Protein AF-A0A8C5SGI7-F1 (afdb_monomer_lite)

Radius of gyration: 20.6 Å; chains: 1; bounding box: 52×26×52 Å

Organism: Laticauda laticaudata (NCBI:txid8630)

Secondary structure (DSSP, 8-state):
-------TT---HHHH-----HHHHHHS-HHHHHHHHHHHHHHHHHHHHHTT--SS------------

Sequence (68 aa):
RALSFCLPGVVSFEDVAVYFPKEEWSQLDADQKALHREVMLEISRNLFSLGKNPVCAQNHTNIMGWGG

Foldseek 3Di:
DDDPCPDPPLDDLVNVQDDDDPVRVVVDDPVRVVVSVVVSVVSVVVSVVVVVDPPPDPPPPPPDDPDD

InterPro domains:
  IPR001909 Krueppel-associated box [PF01352] (11-51)
  IPR001909 Krueppel-associated box [PS50805] (11-68)
  IPR001909 Krueppel-associated box [SM00349] (11-67)
  IPR001909 Krueppel-associated box [cd07765] (11-50)
  IPR036051 Krueppel-associated box domain superfamily [SSF109640] (7-55)
  IPR050169 Krueppel C2H2-type zinc-finger [PTHR23232] (10-52)

Structure (mmCIF, N/CA/C/O backbone):
data_AF-A0A8C5SGI7-F1
#
_entry.id   AF-A0A8C5SGI7-F1
#
loop_
_atom_site.group_PDB
_atom_site.id
_atom_site.type_symbol
_atom_site.label_atom_id
_atom_site.label_alt_id
_atom_site.label_comp_id
_atom_site.label_asym_id
_atom_site.label_entity_id
_atom_site.label_seq_id
_atom_site.pdbx_PDB_ins_code
_atom_site.Cartn_x
_atom_site.Cartn_y
_atom_site.Cartn_z
_atom_site.occupancy
_atom_site.B_iso_or_equiv
_atom_site.auth_seq_id
_atom_site.auth_comp_id
_atom_site.auth_asym_id
_atom_site.auth_atom_id
_atom_site.pdbx_PDB_model_num
ATOM 1 N N . ARG A 1 1 ? 34.258 -9.619 -14.485 1.00 39.56 1 ARG A N 1
ATOM 2 C CA . ARG A 1 1 ? 33.227 -9.376 -13.446 1.00 39.56 1 ARG A CA 1
ATOM 3 C C . ARG A 1 1 ? 32.205 -8.444 -14.070 1.00 39.56 1 ARG A C 1
ATOM 5 O O . ARG A 1 1 ? 32.575 -7.322 -14.379 1.00 39.56 1 ARG A O 1
ATOM 12 N N . ALA A 1 2 ? 30.998 -8.923 -14.365 1.00 42.88 2 ALA A N 1
ATOM 13 C CA . ALA A 1 2 ? 29.942 -8.044 -14.852 1.00 42.88 2 ALA A CA 1
ATOM 14 C C . ALA A 1 2 ? 29.495 -7.169 -13.678 1.00 42.88 2 ALA A C 1
ATOM 16 O O . ALA A 1 2 ? 29.083 -7.692 -12.642 1.00 42.88 2 ALA A O 1
ATOM 17 N N . LEU A 1 3 ? 29.657 -5.856 -13.806 1.00 48.31 3 LEU A N 1
ATOM 18 C CA . LEU A 1 3 ? 29.010 -4.919 -12.903 1.00 48.31 3 LEU A CA 1
ATOM 19 C C . LEU A 1 3 ? 27.543 -4.909 -13.316 1.00 48.31 3 LEU A C 1
ATOM 21 O O . LEU A 1 3 ? 27.195 -4.388 -14.373 1.00 48.31 3 LEU A O 1
ATOM 25 N N . SER A 1 4 ? 26.705 -5.565 -12.518 1.00 53.47 4 SER A N 1
ATOM 26 C CA . SER A 1 4 ? 25.264 -5.390 -12.617 1.00 53.47 4 SER A CA 1
ATOM 27 C C . SER A 1 4 ? 24.973 -3.970 -12.141 1.00 53.47 4 SER A C 1
ATOM 29 O O . SER A 1 4 ? 24.893 -3.698 -10.947 1.00 53.47 4 SER A O 1
ATOM 31 N N . PHE A 1 5 ? 24.954 -3.038 -13.087 1.00 47.75 5 PHE A N 1
ATOM 32 C CA . PHE A 1 5 ? 24.463 -1.694 -12.859 1.00 47.75 5 PHE A CA 1
ATOM 33 C C . PHE A 1 5 ? 22.955 -1.776 -13.082 1.00 47.75 5 PHE A C 1
ATOM 35 O O . PHE A 1 5 ? 22.477 -1.648 -14.208 1.00 47.75 5 PHE A O 1
ATOM 42 N N . CYS A 1 6 ? 22.195 -2.069 -12.025 1.00 53.72 6 CYS A N 1
ATOM 43 C CA . CYS A 1 6 ? 20.787 -1.697 -12.042 1.00 53.72 6 CYS A CA 1
ATOM 44 C C . CYS A 1 6 ? 20.771 -0.175 -12.195 1.00 53.72 6 CYS A C 1
ATOM 46 O O . CYS A 1 6 ? 21.225 0.548 -11.310 1.00 53.72 6 CYS A O 1
ATOM 48 N N . LEU A 1 7 ? 20.382 0.287 -13.385 1.00 53.09 7 LEU A N 1
ATOM 49 C CA . LEU A 1 7 ? 20.336 1.700 -13.728 1.00 53.09 7 LEU 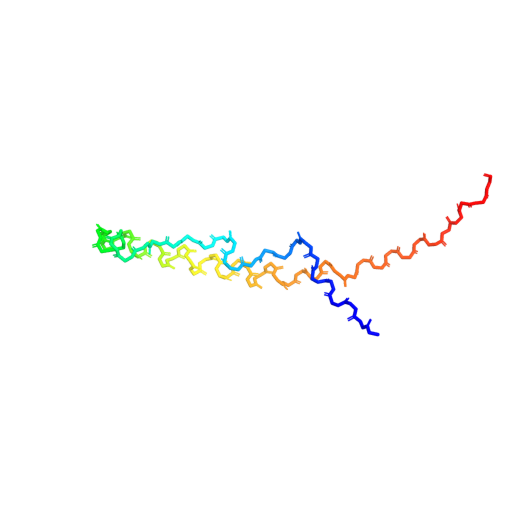A CA 1
ATOM 50 C C . LEU A 1 7 ? 19.509 2.458 -12.671 1.00 53.09 7 LEU A C 1
ATOM 52 O O . LEU A 1 7 ? 18.504 1.915 -12.206 1.00 53.09 7 LEU A O 1
ATOM 56 N N . PRO A 1 8 ? 19.874 3.706 -12.328 1.00 54.94 8 PRO A N 1
ATOM 57 C CA . PRO A 1 8 ? 19.177 4.555 -11.349 1.00 54.94 8 PRO A CA 1
ATOM 58 C C . PRO A 1 8 ? 17.764 5.012 -11.789 1.00 54.94 8 PRO A C 1
ATOM 60 O O . PRO A 1 8 ? 17.338 6.115 -11.473 1.00 54.94 8 PRO A O 1
ATOM 63 N N . GLY A 1 9 ? 17.033 4.184 -12.539 1.00 57.31 9 GLY A N 1
ATOM 64 C CA . GLY A 1 9 ? 15.704 4.475 -13.077 1.00 57.31 9 GLY A CA 1
ATOM 65 C C . GLY A 1 9 ? 14.724 3.302 -13.016 1.00 57.31 9 GLY A C 1
ATOM 66 O O . GLY A 1 9 ? 13.679 3.368 -13.658 1.00 57.31 9 GLY A O 1
ATOM 67 N N . VAL A 1 10 ? 15.038 2.225 -12.285 1.00 65.44 10 VAL A N 1
ATOM 68 C CA . VAL A 1 10 ? 14.054 1.169 -12.010 1.00 65.44 10 VAL A CA 1
ATOM 69 C C . VAL A 1 10 ? 13.214 1.585 -10.803 1.00 65.44 10 VAL A C 1
ATOM 71 O O . VAL A 1 10 ? 13.690 1.576 -9.675 1.00 65.44 10 VAL A O 1
ATOM 74 N N . VAL A 1 11 ? 11.976 2.005 -11.058 1.00 71.19 11 VAL A N 1
ATOM 75 C CA . VAL A 1 11 ? 10.998 2.288 -10.000 1.00 71.19 11 VAL A CA 1
ATOM 76 C C . VAL A 1 11 ? 10.504 0.951 -9.454 1.00 71.19 11 VAL A C 1
ATOM 78 O O . VAL A 1 11 ? 9.978 0.127 -10.209 1.00 71.19 11 VAL A O 1
ATOM 81 N N . SER A 1 12 ? 10.714 0.722 -8.163 1.00 76.62 12 SER A N 1
ATOM 82 C CA . SER A 1 12 ? 10.261 -0.469 -7.444 1.00 76.62 12 SER A CA 1
ATOM 83 C C . SER A 1 12 ? 8.887 -0.248 -6.806 1.00 76.62 12 SER A C 1
ATOM 85 O O . SER A 1 12 ? 8.383 0.875 -6.752 1.00 76.62 12 SER A O 1
ATOM 87 N N . PHE A 1 13 ? 8.249 -1.324 -6.336 1.00 77.50 13 PHE A N 1
ATOM 88 C CA . PHE A 1 13 ? 6.967 -1.210 -5.631 1.00 77.50 13 PHE A CA 1
ATOM 89 C C . PHE A 1 13 ? 7.115 -0.381 -4.360 1.00 77.50 13 PHE A C 1
ATOM 91 O O . PHE A 1 13 ? 6.261 0.444 -4.052 1.00 77.50 13 PHE A O 1
ATOM 98 N N . GLU A 1 14 ? 8.239 -0.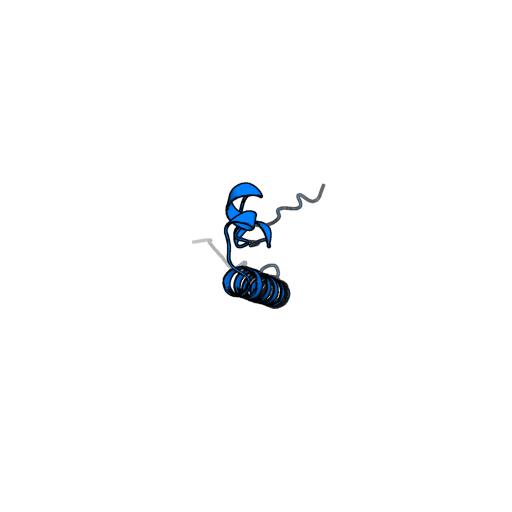541 -3.678 1.00 82.75 14 GLU A N 1
ATOM 99 C CA . GLU A 1 14 ? 8.600 0.169 -2.463 1.00 82.75 14 GLU A CA 1
ATOM 100 C C . GLU A 1 14 ? 8.709 1.688 -2.667 1.00 82.75 14 GLU A C 1
ATOM 102 O O . GLU A 1 14 ? 8.408 2.430 -1.737 1.00 82.75 14 GLU A O 1
ATOM 107 N N . ASP A 1 15 ? 9.059 2.153 -3.871 1.00 83.81 15 ASP A N 1
ATOM 108 C CA . ASP A 1 15 ? 9.217 3.585 -4.171 1.00 83.81 15 ASP A CA 1
ATOM 109 C C . ASP A 1 15 ? 7.881 4.329 -4.330 1.00 83.81 15 ASP A C 1
ATOM 111 O O . ASP A 1 15 ? 7.826 5.551 -4.197 1.00 83.81 15 ASP A O 1
ATOM 115 N N . VAL A 1 16 ? 6.801 3.609 -4.645 1.00 84.38 16 VAL A N 1
ATOM 116 C CA . VAL A 1 16 ? 5.475 4.194 -4.934 1.00 84.38 16 VAL A CA 1
ATOM 117 C C . VAL A 1 16 ? 4.384 3.727 -3.971 1.00 84.38 16 VAL A C 1
ATOM 119 O O . VAL A 1 16 ? 3.295 4.300 -3.941 1.00 84.38 16 VAL A O 1
ATOM 122 N N . ALA A 1 17 ? 4.655 2.689 -3.185 1.00 85.88 17 ALA A N 1
ATOM 123 C CA . ALA A 1 17 ? 3.743 2.159 -2.190 1.00 85.88 17 ALA A CA 1
ATOM 124 C C . ALA A 1 17 ? 3.621 3.105 -0.986 1.00 85.88 17 ALA A C 1
ATOM 126 O O . ALA A 1 17 ? 4.610 3.505 -0.375 1.00 85.88 17 ALA A O 1
ATOM 127 N N . VAL A 1 18 ? 2.382 3.416 -0.597 1.00 87.31 18 VAL A N 1
ATOM 128 C CA . VAL A 1 18 ? 2.092 4.181 0.622 1.00 87.31 18 VAL A CA 1
ATOM 129 C C . VAL A 1 18 ? 1.758 3.213 1.751 1.00 87.31 18 VAL A C 1
ATOM 131 O O . VAL A 1 18 ? 0.811 2.430 1.648 1.00 87.31 18 VAL A O 1
ATOM 134 N N . TYR A 1 19 ? 2.517 3.275 2.843 1.00 88.00 19 TYR A N 1
ATOM 135 C CA . TYR A 1 19 ? 2.318 2.422 4.012 1.00 88.00 19 TYR A CA 1
ATOM 136 C C . TYR A 1 19 ? 1.793 3.232 5.187 1.00 88.00 19 TYR A C 1
ATOM 138 O O . TYR A 1 19 ? 2.386 4.236 5.572 1.00 88.00 19 TYR A O 1
ATOM 146 N N . PHE A 1 20 ? 0.711 2.744 5.786 1.00 90.12 20 PHE A N 1
ATOM 147 C CA . PHE A 1 20 ? 0.229 3.257 7.058 1.00 90.12 20 PHE A CA 1
ATOM 148 C C . PHE A 1 20 ? 0.840 2.441 8.204 1.00 90.12 20 PHE A C 1
ATOM 150 O O . PHE A 1 20 ? 0.794 1.205 8.157 1.00 90.12 20 PHE A O 1
ATOM 157 N N . PRO A 1 21 ? 1.381 3.086 9.251 1.00 91.69 21 PRO A N 1
ATOM 158 C CA . PRO A 1 21 ? 1.722 2.400 10.489 1.00 91.69 21 PRO A CA 1
ATOM 159 C C . PRO A 1 21 ? 0.465 1.794 11.128 1.00 91.69 21 PRO A C 1
ATOM 161 O O . PRO A 1 21 ? -0.665 2.195 10.841 1.00 91.69 21 PRO A O 1
ATOM 164 N N . LYS A 1 22 ? 0.645 0.797 11.999 1.00 91.00 22 LYS A N 1
ATOM 165 C CA . LYS A 1 22 ? -0.459 -0.005 12.558 1.00 91.00 22 LYS A CA 1
ATOM 166 C C . LYS A 1 22 ? -1.500 0.857 13.279 1.00 91.00 22 LYS A C 1
ATOM 168 O O . LYS A 1 22 ? -2.699 0.590 13.182 1.00 91.00 22 LYS A O 1
ATOM 173 N N . GLU A 1 23 ? -1.037 1.882 13.979 1.00 94.75 23 GLU A N 1
ATOM 174 C CA . GLU A 1 23 ? -1.840 2.835 14.737 1.00 94.75 23 GLU A CA 1
ATOM 175 C C . GLU A 1 23 ? -2.731 3.669 13.807 1.00 94.75 23 GLU A C 1
ATOM 177 O O . GLU A 1 23 ? -3.923 3.812 14.076 1.00 94.75 23 GLU A O 1
ATOM 182 N N . GLU A 1 24 ? -2.200 4.147 12.681 1.00 94.19 24 GLU A N 1
ATOM 183 C CA . GLU A 1 24 ? -2.969 4.883 11.667 1.00 94.19 24 GLU A CA 1
ATOM 184 C C . GLU A 1 24 ? -3.903 3.951 10.893 1.00 94.19 24 GLU A C 1
ATOM 186 O O . GLU A 1 24 ? -5.083 4.251 10.725 1.00 94.19 24 GLU A O 1
ATOM 191 N N . TRP A 1 25 ? -3.429 2.760 10.516 1.00 93.81 25 TRP A N 1
ATOM 192 C CA . TRP A 1 25 ? -4.247 1.755 9.838 1.00 93.81 25 TRP A CA 1
ATOM 193 C C . TRP A 1 25 ? -5.469 1.349 10.670 1.00 93.81 25 TRP A C 1
ATOM 195 O O . TRP A 1 25 ? -6.552 1.114 10.131 1.00 93.81 25 TRP A O 1
ATOM 205 N N . SER A 1 26 ? -5.328 1.267 11.996 1.00 93.56 26 SER A N 1
ATOM 206 C CA . SER A 1 26 ? -6.443 0.945 12.893 1.00 93.56 26 SER A CA 1
ATOM 207 C C . SER A 1 26 ? -7.539 2.015 12.910 1.00 93.56 26 SER A C 1
ATOM 209 O O . SER A 1 26 ? -8.702 1.661 13.087 1.00 93.56 26 SER A O 1
ATOM 211 N N . GLN A 1 27 ? -7.182 3.275 12.650 1.00 96.00 27 GLN A N 1
ATOM 212 C CA . GLN A 1 27 ? -8.096 4.419 12.661 1.00 96.00 27 GLN A CA 1
ATOM 213 C C . GLN A 1 27 ? -8.845 4.614 11.337 1.00 96.00 27 GLN A C 1
ATOM 215 O O . GLN A 1 27 ? -9.871 5.286 11.328 1.00 96.00 27 GLN A O 1
ATOM 220 N N . LEU A 1 28 ? -8.371 4.014 10.240 1.00 94.81 28 LEU A N 1
ATOM 221 C CA . LEU A 1 28 ? -9.064 4.065 8.952 1.00 94.81 28 LEU A CA 1
ATOM 222 C C . LEU A 1 28 ? -10.410 3.340 9.015 1.00 94.81 28 LEU A C 1
ATOM 224 O O . LEU A 1 28 ? -10.512 2.235 9.571 1.00 94.81 28 LEU A O 1
ATOM 228 N N . ASP A 1 29 ? -11.418 3.913 8.369 1.00 96.44 29 ASP A N 1
ATOM 229 C CA . ASP A 1 29 ? -12.690 3.233 8.153 1.00 96.44 29 ASP A CA 1
ATOM 230 C C . ASP A 1 29 ? -12.564 2.096 7.113 1.00 96.44 29 ASP A C 1
ATOM 232 O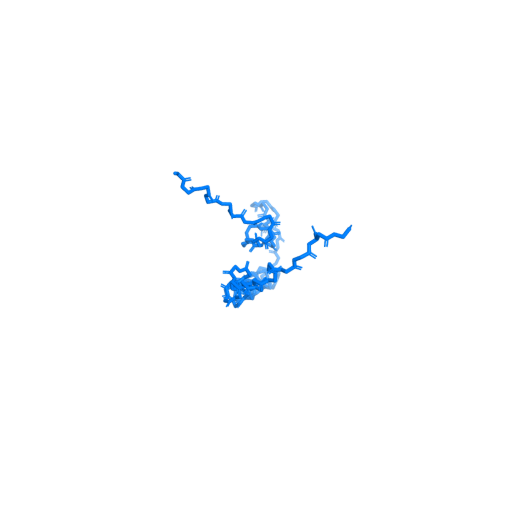 O . ASP A 1 29 ? -11.503 1.838 6.528 1.00 96.44 29 ASP A O 1
ATOM 236 N N . ALA A 1 30 ? -13.644 1.332 6.945 1.00 95.19 30 ALA A N 1
ATOM 237 C CA . ALA A 1 30 ? -13.662 0.189 6.037 1.00 95.19 30 ALA A CA 1
ATOM 238 C C . ALA A 1 30 ? -13.452 0.601 4.570 1.00 95.19 30 ALA A C 1
ATOM 240 O O . ALA A 1 30 ? -12.763 -0.113 3.837 1.00 95.19 30 ALA A O 1
ATOM 241 N N . ASP A 1 31 ? -13.984 1.756 4.172 1.00 96.44 31 ASP A N 1
ATOM 242 C CA . ASP A 1 31 ? -13.944 2.245 2.795 1.00 96.44 31 ASP A CA 1
ATOM 243 C C . ASP A 1 31 ? -12.535 2.736 2.441 1.00 96.44 31 ASP A C 1
ATOM 245 O O . ASP A 1 31 ? -12.004 2.410 1.380 1.00 96.44 31 ASP A O 1
ATOM 249 N N . GLN A 1 32 ? -11.855 3.412 3.368 1.00 95.31 32 GLN A N 1
ATOM 250 C CA . GLN A 1 32 ? -10.458 3.826 3.232 1.00 95.31 32 GLN A CA 1
ATOM 251 C C . GLN A 1 32 ? -9.505 2.629 3.152 1.00 95.31 32 GLN A C 1
ATOM 253 O O . GLN A 1 32 ? -8.570 2.625 2.348 1.00 95.31 32 GLN A O 1
ATOM 258 N N . LYS A 1 33 ? -9.748 1.581 3.948 1.00 95.12 33 LYS A N 1
ATOM 259 C CA . LYS A 1 33 ? -8.980 0.325 3.868 1.00 95.12 33 LYS A CA 1
ATOM 260 C C . LYS A 1 33 ? -9.208 -0.402 2.545 1.00 95.12 33 LYS A C 1
ATOM 262 O O . LYS A 1 33 ? -8.266 -0.995 2.016 1.00 95.12 33 LYS A O 1
ATOM 267 N N . ALA A 1 34 ? -10.436 -0.389 2.030 1.00 95.38 34 ALA A N 1
ATOM 268 C CA . ALA A 1 34 ? -10.757 -0.958 0.725 1.00 95.38 34 ALA A CA 1
ATOM 269 C C . ALA A 1 34 ? -10.052 -0.178 -0.394 1.00 95.38 34 ALA A C 1
ATOM 271 O O . ALA A 1 34 ? -9.325 -0.781 -1.183 1.00 95.38 34 ALA A O 1
ATOM 272 N N . LEU A 1 35 ? -10.152 1.153 -0.374 1.00 95.19 35 LEU A N 1
ATOM 273 C CA . LEU A 1 35 ? -9.496 2.033 -1.337 1.00 95.19 35 LEU A CA 1
ATOM 274 C C . LEU A 1 35 ? -7.973 1.858 -1.330 1.00 95.19 35 LEU A C 1
ATOM 276 O O . LEU A 1 35 ? -7.363 1.744 -2.389 1.00 95.19 35 LEU A O 1
ATOM 280 N N . HIS A 1 36 ? -7.345 1.772 -0.152 1.00 94.06 36 HIS A N 1
ATOM 281 C CA . HIS A 1 36 ? -5.903 1.519 -0.057 1.00 94.06 36 HIS A CA 1
ATOM 282 C C . HIS A 1 36 ? -5.509 0.205 -0.738 1.00 94.06 36 HIS A C 1
ATOM 284 O O . HIS A 1 36 ? -4.554 0.176 -1.511 1.00 94.06 36 HIS A O 1
ATOM 290 N N . ARG A 1 37 ? -6.273 -0.873 -0.522 1.00 92.88 37 ARG A N 1
ATOM 291 C CA . ARG A 1 37 ? -6.021 -2.160 -1.189 1.00 92.88 37 ARG A CA 1
ATOM 292 C C . ARG A 1 37 ? -6.167 -2.055 -2.703 1.00 92.88 37 ARG A C 1
ATOM 294 O O . ARG A 1 37 ? -5.334 -2.609 -3.416 1.00 92.88 37 ARG A O 1
ATOM 301 N N . GLU A 1 38 ? -7.193 -1.365 -3.190 1.00 94.88 38 GLU A N 1
ATOM 302 C CA . GLU A 1 38 ? -7.421 -1.165 -4.626 1.00 94.88 38 GLU A CA 1
ATOM 303 C C . GLU A 1 38 ? -6.275 -0.388 -5.276 1.00 94.88 38 GLU A C 1
ATOM 305 O O . GLU A 1 38 ? -5.703 -0.854 -6.263 1.00 94.88 38 GLU A O 1
ATOM 310 N N . VAL A 1 39 ? -5.867 0.726 -4.665 1.00 91.56 39 VAL A N 1
ATOM 311 C CA . VAL A 1 39 ? -4.752 1.555 -5.141 1.00 91.56 39 VAL A CA 1
ATOM 312 C C . VAL A 1 39 ? -3.443 0.763 -5.145 1.00 91.56 39 VAL A C 1
ATOM 314 O O . VAL A 1 39 ? -2.721 0.776 -6.140 1.00 91.56 39 VAL A O 1
ATOM 317 N N . MET A 1 40 ? -3.145 0.004 -4.086 1.00 91.62 40 MET A N 1
ATOM 318 C CA . MET A 1 40 ? -1.923 -0.812 -4.030 1.00 91.62 40 MET A CA 1
ATOM 319 C C . MET A 1 40 ? -1.924 -1.944 -5.068 1.00 91.62 40 MET A C 1
ATOM 321 O O . MET A 1 40 ? -0.881 -2.255 -5.651 1.00 91.62 40 MET A O 1
ATOM 325 N N . LEU A 1 41 ? -3.086 -2.546 -5.347 1.00 91.00 41 LEU A N 1
ATOM 326 C CA . LEU A 1 41 ? -3.233 -3.535 -6.418 1.00 91.00 41 LEU A CA 1
ATOM 327 C C . LEU A 1 41 ? -3.019 -2.912 -7.800 1.00 91.00 41 LEU A C 1
ATOM 329 O O . LEU A 1 41 ? -2.368 -3.522 -8.652 1.00 91.00 41 LEU A O 1
ATOM 333 N N . GLU A 1 42 ? -3.551 -1.714 -8.033 1.00 90.25 42 GLU A N 1
ATOM 334 C CA . GLU A 1 42 ? -3.367 -0.990 -9.288 1.00 90.25 42 GLU A CA 1
ATOM 335 C C . GLU A 1 42 ? -1.899 -0.599 -9.497 1.00 90.25 42 GLU A C 1
ATOM 337 O O . GLU A 1 42 ? -1.334 -0.881 -10.554 1.00 90.25 42 GLU A O 1
ATOM 342 N N . ILE A 1 43 ? -1.240 -0.070 -8.463 1.00 88.50 43 ILE A N 1
ATOM 343 C CA . ILE A 1 43 ? 0.194 0.243 -8.472 1.00 88.50 43 ILE A CA 1
ATOM 344 C C . ILE A 1 43 ? 1.025 -1.002 -8.816 1.00 88.50 43 ILE A C 1
ATOM 346 O O . ILE A 1 43 ? 1.888 -0.944 -9.693 1.00 88.50 43 ILE A O 1
ATOM 350 N N . SER A 1 44 ? 0.735 -2.149 -8.193 1.00 86.56 44 SER A N 1
ATOM 351 C CA . SER A 1 44 ? 1.428 -3.414 -8.479 1.00 86.56 44 SER A CA 1
ATOM 352 C C . SER A 1 44 ? 1.271 -3.848 -9.945 1.00 86.56 44 SER A C 1
ATOM 354 O O . SER A 1 44 ? 2.252 -4.203 -10.605 1.00 86.56 44 SER A O 1
ATOM 356 N N . ARG A 1 45 ? 0.053 -3.762 -10.497 1.00 88.25 45 ARG A N 1
ATOM 357 C CA . ARG A 1 45 ? -0.228 -4.090 -11.909 1.00 88.25 45 ARG A CA 1
ATOM 358 C C . ARG A 1 45 ? 0.448 -3.121 -12.876 1.00 88.25 45 ARG A C 1
ATOM 360 O O . ARG A 1 45 ? 0.957 -3.553 -13.916 1.00 88.25 45 ARG A O 1
ATOM 367 N N . ASN A 1 46 ? 0.469 -1.835 -12.537 1.00 85.62 46 ASN A N 1
ATOM 368 C CA . ASN A 1 46 ? 1.099 -0.794 -13.339 1.00 85.62 46 ASN A CA 1
ATOM 369 C C . ASN A 1 46 ? 2.613 -0.999 -13.384 1.00 85.62 46 ASN A C 1
ATOM 371 O O . ASN A 1 46 ? 3.182 -1.042 -14.472 1.00 85.62 46 ASN A O 1
ATOM 375 N N . LEU A 1 47 ? 3.258 -1.252 -12.245 1.00 81.81 47 LEU A N 1
ATOM 376 C CA . LEU A 1 47 ? 4.689 -1.564 -12.192 1.00 81.81 47 LEU A CA 1
ATOM 377 C C . LEU A 1 47 ? 5.041 -2.846 -12.946 1.00 81.81 47 LEU A C 1
ATOM 379 O O . LEU A 1 47 ? 6.001 -2.860 -13.713 1.00 81.81 47 LEU A O 1
ATOM 383 N N . PHE A 1 48 ? 4.235 -3.901 -12.808 1.00 81.31 48 PHE A N 1
ATOM 384 C CA . PHE A 1 48 ? 4.419 -5.130 -13.585 1.00 81.31 48 PHE A CA 1
ATOM 385 C C . PHE A 1 48 ? 4.295 -4.887 -15.099 1.00 81.31 48 PHE A C 1
ATOM 387 O O . PHE A 1 48 ? 4.978 -5.524 -15.902 1.00 81.31 48 PHE A O 1
ATOM 394 N N . SER A 1 49 ? 3.435 -3.952 -15.504 1.00 77.06 49 SER A N 1
ATOM 395 C CA . SER A 1 49 ? 3.268 -3.563 -16.907 1.00 77.06 49 SER A CA 1
ATOM 396 C C . SER A 1 49 ? 4.416 -2.679 -17.409 1.00 77.06 49 SER A C 1
ATOM 398 O O . SER A 1 49 ? 4.856 -2.856 -18.543 1.00 77.06 49 SER A O 1
ATOM 400 N N . LEU A 1 50 ? 4.947 -1.785 -16.568 1.00 71.56 50 LEU A N 1
ATOM 401 C CA . LEU A 1 50 ? 6.095 -0.920 -16.872 1.00 71.56 50 LEU A CA 1
ATOM 402 C C . LEU A 1 50 ? 7.421 -1.695 -16.920 1.00 71.56 50 LEU A C 1
ATOM 404 O O . LEU A 1 50 ? 8.272 -1.405 -17.759 1.00 71.56 50 LEU A O 1
ATOM 408 N N . GLY A 1 51 ? 7.564 -2.748 -16.109 1.00 61.72 51 GLY A N 1
ATOM 409 C CA . GLY A 1 51 ? 8.703 -3.674 -16.129 1.00 61.72 51 GLY A CA 1
ATOM 410 C C . GLY A 1 51 ? 8.861 -4.477 -17.430 1.00 61.72 51 GLY A C 1
ATOM 411 O O . GLY A 1 51 ? 9.817 -5.236 -17.569 1.00 61.72 51 GLY A O 1
ATOM 412 N N . LYS A 1 52 ? 7.953 -4.308 -18.403 1.00 54.06 52 LYS A N 1
ATOM 413 C CA . LYS A 1 52 ? 8.052 -4.889 -19.753 1.00 54.06 52 LYS A CA 1
ATOM 414 C C . LYS A 1 52 ? 8.817 -4.017 -20.746 1.00 54.06 52 LYS A C 1
ATOM 416 O O . LYS A 1 52 ? 8.959 -4.426 -21.896 1.00 54.06 52 LYS A O 1
ATOM 421 N N . ASN A 1 53 ? 9.308 -2.848 -20.334 1.00 52.38 53 ASN A N 1
ATOM 422 C CA . ASN A 1 53 ? 10.159 -2.016 -21.174 1.00 52.38 53 ASN A CA 1
ATOM 423 C C . ASN A 1 53 ? 11.611 -2.116 -20.684 1.00 52.38 53 ASN A C 1
ATOM 425 O O . ASN A 1 53 ? 12.024 -1.337 -19.823 1.00 52.38 53 ASN A O 1
ATOM 429 N N . PRO A 1 54 ? 12.405 -3.084 -21.179 1.00 51.34 54 PRO A N 1
ATOM 430 C CA . PRO A 1 54 ? 13.834 -3.062 -20.940 1.00 51.34 54 PRO A CA 1
ATOM 431 C C . PRO A 1 54 ? 14.396 -1.828 -21.648 1.00 51.34 54 PRO A C 1
ATOM 433 O O . PRO A 1 54 ? 14.713 -1.860 -22.837 1.00 51.34 54 PRO A O 1
ATOM 436 N N . VAL A 1 55 ? 14.572 -0.733 -20.908 1.00 57.91 55 VAL A N 1
ATOM 437 C CA . VAL A 1 55 ? 15.480 0.352 -21.303 1.00 57.91 55 VAL A CA 1
ATOM 438 C C . VAL A 1 55 ? 16.906 -0.163 -21.112 1.00 57.91 55 VAL A C 1
ATOM 440 O O . VAL A 1 55 ? 17.635 0.279 -20.242 1.00 57.91 55 VAL A O 1
ATOM 443 N N . CYS A 1 56 ? 17.255 -1.191 -21.880 1.00 55.28 56 CYS A N 1
ATOM 444 C CA . CYS A 1 56 ? 18.572 -1.806 -21.982 1.00 55.28 56 CYS A CA 1
ATOM 445 C C . CYS A 1 56 ? 18.615 -2.636 -23.278 1.00 55.28 56 CYS A C 1
ATOM 447 O O . CYS A 1 56 ? 18.867 -3.833 -23.238 1.00 55.28 56 CYS A O 1
ATOM 449 N N . ALA A 1 57 ? 18.302 -2.013 -24.419 1.00 53.59 57 ALA A N 1
ATOM 450 C CA . ALA A 1 57 ? 18.840 -2.365 -25.741 1.00 53.59 57 ALA A CA 1
ATOM 451 C C . ALA A 1 57 ? 18.344 -1.378 -26.815 1.00 53.59 57 AL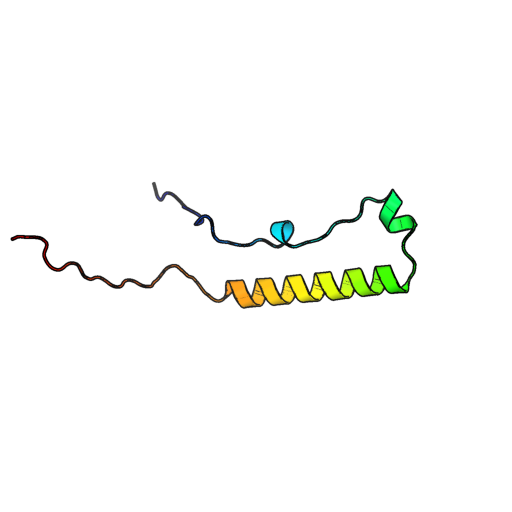A A C 1
ATOM 453 O O . ALA A 1 57 ? 17.786 -1.778 -27.832 1.00 53.59 57 ALA A O 1
ATOM 454 N N . GLN A 1 58 ? 18.587 -0.078 -26.647 1.00 49.28 58 GLN A N 1
ATOM 455 C CA . GLN A 1 58 ? 18.877 0.727 -27.835 1.00 49.28 58 GLN A CA 1
ATOM 456 C C . GLN A 1 58 ? 20.389 0.738 -28.000 1.00 49.28 58 GLN A C 1
ATOM 458 O O . GLN A 1 58 ? 21.082 1.688 -27.648 1.00 49.28 58 GLN A O 1
ATOM 463 N N . ASN A 1 59 ? 20.895 -0.364 -2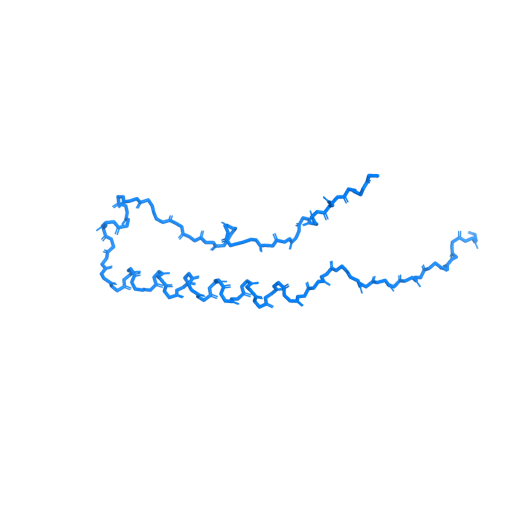8.553 1.00 54.31 59 ASN A N 1
ATOM 464 C CA . ASN A 1 59 ? 22.172 -0.360 -29.245 1.00 54.31 59 ASN A CA 1
ATOM 465 C C . ASN A 1 59 ? 21.994 0.472 -30.521 1.00 54.31 59 ASN A C 1
ATOM 467 O O . ASN A 1 59 ? 21.926 -0.075 -31.617 1.00 54.31 59 ASN A O 1
ATOM 471 N N . HIS A 1 60 ? 21.898 1.796 -30.406 1.00 49.00 60 HIS A N 1
ATOM 472 C CA . HIS A 1 60 ? 22.298 2.641 -31.521 1.00 49.00 60 HIS A CA 1
ATOM 473 C C . HIS A 1 60 ? 23.820 2.723 -31.468 1.00 49.00 60 HIS A C 1
ATOM 475 O O . HIS A 1 60 ? 24.410 3.642 -30.904 1.00 49.00 60 HIS A O 1
ATOM 481 N N . THR A 1 61 ? 24.473 1.707 -32.032 1.00 54.78 61 THR A N 1
ATOM 482 C CA . THR A 1 61 ? 25.849 1.843 -32.497 1.00 54.78 61 THR A CA 1
ATOM 483 C C . THR A 1 61 ? 25.881 2.949 -33.548 1.00 54.78 61 THR A C 1
ATOM 485 O O . THR A 1 61 ? 25.684 2.685 -34.727 1.00 54.78 61 THR A O 1
ATOM 488 N N . ASN A 1 62 ? 26.143 4.183 -33.125 1.00 48.94 62 ASN A N 1
ATOM 489 C CA . ASN A 1 62 ? 26.753 5.199 -33.974 1.00 48.94 62 ASN A CA 1
ATOM 490 C C . ASN A 1 62 ? 28.176 5.434 -33.465 1.00 48.94 62 ASN A C 1
ATOM 492 O O . ASN A 1 62 ? 28.489 6.447 -32.848 1.00 48.94 62 ASN A O 1
ATOM 496 N N . ILE A 1 63 ? 29.049 4.460 -33.731 1.00 55.53 63 ILE A N 1
ATOM 497 C CA . ILE A 1 63 ? 30.481 4.728 -33.842 1.00 55.53 63 ILE A CA 1
ATOM 498 C C . ILE A 1 63 ? 30.674 5.298 -35.246 1.00 55.53 63 ILE A C 1
ATOM 500 O O . ILE A 1 63 ? 30.895 4.534 -36.175 1.00 55.53 63 ILE A O 1
ATOM 504 N N . MET A 1 64 ? 30.557 6.615 -35.420 1.00 48.12 64 MET A N 1
ATOM 505 C CA . MET A 1 64 ? 31.174 7.307 -36.554 1.00 48.12 64 MET A CA 1
ATOM 506 C C . MET A 1 64 ? 31.694 8.680 -36.117 1.00 48.12 64 MET A C 1
ATOM 508 O O . MET A 1 64 ? 30.933 9.621 -35.935 1.00 48.12 64 MET A O 1
ATOM 512 N N . GLY A 1 65 ? 33.022 8.738 -35.966 1.00 52.66 65 GLY A N 1
ATOM 513 C CA . GLY A 1 65 ? 33.859 9.860 -36.387 1.00 52.66 65 GLY A CA 1
ATOM 514 C C . GLY A 1 65 ? 33.788 11.147 -35.575 1.00 52.66 65 GLY A C 1
ATOM 515 O O . GLY A 1 65 ? 33.093 12.076 -35.961 1.00 52.66 65 GLY A O 1
ATOM 516 N N . TRP A 1 66 ? 34.634 11.265 -34.552 1.00 40.59 66 TRP A N 1
ATOM 517 C CA . TRP A 1 66 ? 35.240 12.561 -34.230 1.00 40.59 66 TRP A CA 1
ATOM 518 C C . TRP A 1 66 ? 36.733 12.459 -34.527 1.00 40.59 66 TRP A C 1
ATOM 520 O O . TRP A 1 66 ? 37.546 12.095 -33.683 1.00 40.59 66 TRP A O 1
ATOM 530 N N . GLY A 1 67 ? 37.043 12.692 -35.799 1.00 45.03 67 GLY A N 1
ATOM 531 C CA . GLY A 1 67 ? 38.371 12.959 -36.323 1.00 45.03 67 GLY A CA 1
ATOM 532 C C . GLY A 1 67 ? 38.212 14.084 -37.337 1.00 45.03 67 GLY A C 1
ATOM 533 O O . GLY A 1 67 ? 37.748 13.845 -38.450 1.00 45.03 67 GLY A O 1
ATOM 534 N N . GLY A 1 68 ? 38.523 15.295 -36.891 1.00 37.28 68 GLY A N 1
ATOM 535 C CA . GLY A 1 68 ? 38.518 16.547 -37.635 1.00 37.28 68 GLY A CA 1
ATOM 536 C C . GLY A 1 68 ? 39.190 17.597 -36.775 1.00 37.28 68 GLY A C 1
ATOM 537 O O . GLY A 1 68 ? 38.637 17.857 -35.685 1.00 37.28 68 GLY A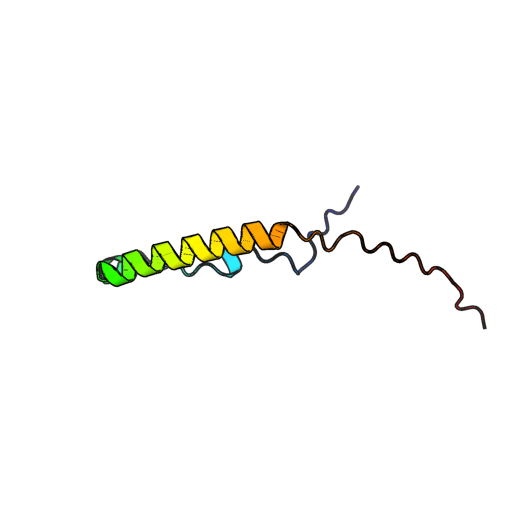 O 1
#

pLDDT: mean 73.41, std 19.59, range [37.28, 96.44]